Protein AF-A0A314Y6I7-F1 (afdb_monomer)

Solvent-accessible surface area (backbone atoms only — not comparable to full-atom values): 4441 Å² total; per-residue (Å²): 123,55,72,62,30,42,50,70,56,44,45,54,47,47,31,66,77,49,72,60,42,44,43,78,74,49,70,46,47,100,53,100,52,76,39,25,41,31,30,39,32,28,45,59,45,96,80,76,51,74,89,81,38,66,69,48,81,48,68,54,72,54,83,51,102,77,49,75,70,80,71,75,119

Organism: NCBI:txid2094558

Mean predicted aligned error: 9.9 Å

Secondary structure (DSSP, 8-state):
----EEHHHHHHHHHHHHTT-EEEEEEE-SSSSSEESEEEEEE--TT--GGGPPEEEEE-----TT-GGGG--

Sequence (73 aa):
MAQEMCFDCLHRRIQSDFSEKLVFVYGLSDSAFPFGSTAVVQLCNSSGETASAPQFLLSYLPSHEQDCFTKYV

Structure (mmCIF, N/CA/C/O backbone):
data_AF-A0A314Y6I7-F1
#
_entry.id   AF-A0A314Y6I7-F1
#
loop_
_atom_site.group_PDB
_atom_site.id
_atom_site.type_symbol
_atom_site.label_atom_id
_atom_site.label_alt_id
_atom_site.label_comp_id
_atom_site.label_asym_id
_atom_site.label_entity_id
_atom_site.label_seq_id
_atom_site.pdbx_PDB_ins_code
_atom_site.Cartn_x
_atom_site.Cartn_y
_atom_site.Cartn_z
_atom_site.occupancy
_atom_site.B_iso_or_equiv
_atom_site.auth_seq_id
_atom_site.auth_comp_id
_atom_site.auth_asym_id
_atom_site.auth_atom_id
_atom_site.pdbx_PDB_model_num
ATOM 1 N N . MET A 1 1 ? 16.933 -11.246 3.933 1.00 45.69 1 MET A N 1
ATOM 2 C CA . MET A 1 1 ? 16.595 -10.185 2.960 1.00 45.69 1 MET A CA 1
ATOM 3 C C . MET A 1 1 ? 15.083 -10.060 2.974 1.00 45.69 1 MET A C 1
ATOM 5 O O . MET A 1 1 ? 14.436 -11.099 2.906 1.00 45.69 1 MET A O 1
ATOM 9 N N . ALA A 1 2 ? 14.528 -8.862 3.187 1.00 57.38 2 ALA A N 1
ATOM 10 C CA . ALA A 1 2 ? 13.080 -8.659 3.105 1.00 57.38 2 ALA A CA 1
ATOM 11 C C . ALA A 1 2 ? 12.590 -9.148 1.735 1.00 57.38 2 ALA A C 1
ATOM 13 O O . ALA A 1 2 ? 13.292 -8.958 0.744 1.00 57.38 2 ALA A O 1
ATOM 14 N N . GLN A 1 3 ? 11.441 -9.821 1.677 1.00 67.56 3 GLN A N 1
ATOM 15 C CA . GLN A 1 3 ? 10.890 -10.256 0.399 1.00 67.56 3 GLN A CA 1
ATOM 16 C C . GLN A 1 3 ? 10.377 -9.012 -0.331 1.00 67.56 3 GLN A C 1
ATOM 18 O O . GLN A 1 3 ? 9.270 -8.541 -0.077 1.00 67.56 3 GLN A O 1
ATOM 23 N N . GLU A 1 4 ? 11.231 -8.434 -1.173 1.00 70.81 4 GLU A N 1
ATOM 24 C CA . GLU A 1 4 ? 10.877 -7.290 -2.001 1.00 70.81 4 GLU A CA 1
ATOM 25 C C . GLU A 1 4 ? 9.777 -7.717 -2.970 1.00 70.81 4 GLU A C 1
ATOM 27 O O . GLU A 1 4 ? 9.873 -8.738 -3.653 1.00 70.81 4 GLU A O 1
ATOM 32 N N . MET A 1 5 ? 8.692 -6.955 -2.986 1.00 77.00 5 MET A N 1
ATOM 33 C CA . MET A 1 5 ? 7.523 -7.238 -3.804 1.00 77.00 5 MET A CA 1
ATOM 34 C C . MET A 1 5 ? 7.185 -6.009 -4.631 1.00 77.00 5 MET A C 1
ATOM 36 O O . MET A 1 5 ? 7.572 -4.887 -4.306 1.00 77.00 5 MET A O 1
ATOM 40 N N . CYS A 1 6 ? 6.502 -6.233 -5.749 1.00 85.19 6 CYS A N 1
ATOM 41 C CA . CYS A 1 6 ? 6.087 -5.146 -6.620 1.00 85.19 6 CYS A CA 1
ATOM 42 C C . CYS A 1 6 ? 5.180 -4.170 -5.856 1.00 85.19 6 CYS A C 1
ATOM 44 O O . CYS A 1 6 ? 4.446 -4.602 -4.967 1.00 85.19 6 CYS A O 1
ATOM 46 N N . PHE A 1 7 ? 5.184 -2.876 -6.180 1.00 84.06 7 PHE A N 1
ATOM 47 C CA . PHE A 1 7 ? 4.323 -1.927 -5.461 1.00 84.06 7 PHE A CA 1
ATOM 48 C C . PHE A 1 7 ? 2.827 -2.263 -5.556 1.00 84.06 7 PHE A C 1
ATOM 50 O O . PHE A 1 7 ? 2.118 -2.103 -4.567 1.00 84.06 7 PHE A O 1
ATOM 57 N N . ASP A 1 8 ? 2.354 -2.834 -6.668 1.00 84.81 8 ASP A N 1
ATOM 58 C CA . ASP A 1 8 ? 0.988 -3.370 -6.766 1.00 84.81 8 ASP A CA 1
ATOM 59 C C . ASP A 1 8 ? 0.736 -4.535 -5.798 1.00 84.81 8 ASP A C 1
ATOM 61 O O . ASP A 1 8 ? -0.319 -4.632 -5.171 1.00 84.81 8 ASP A O 1
ATOM 65 N N . CYS A 1 9 ? 1.720 -5.422 -5.656 1.00 85.44 9 CYS A N 1
ATOM 66 C CA . CYS A 1 9 ? 1.688 -6.565 -4.753 1.00 85.44 9 CYS A CA 1
ATOM 67 C C . CYS A 1 9 ? 1.651 -6.080 -3.297 1.00 85.44 9 CYS A C 1
ATOM 69 O O . CYS A 1 9 ? 0.853 -6.563 -2.496 1.00 85.44 9 CYS A O 1
ATOM 71 N N . LEU A 1 10 ? 2.492 -5.090 -2.985 1.00 85.56 10 LEU A N 1
ATOM 72 C CA . LEU A 1 10 ? 2.584 -4.439 -1.686 1.00 85.56 10 LEU A CA 1
ATOM 73 C C . LEU A 1 10 ? 1.269 -3.737 -1.340 1.00 85.56 10 LEU A C 1
ATOM 75 O O . LEU A 1 10 ? 0.739 -3.938 -0.253 1.00 85.56 10 LEU A O 1
ATOM 79 N N . HIS A 1 11 ? 0.690 -2.994 -2.283 1.00 86.44 11 HIS A N 1
ATOM 80 C CA . HIS A 1 11 ? -0.597 -2.330 -2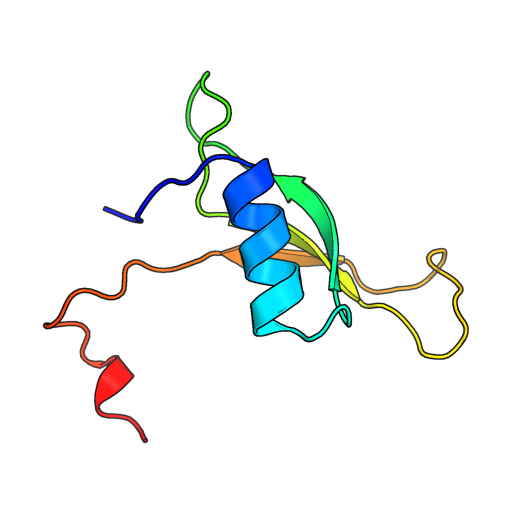.105 1.00 86.44 11 HIS A CA 1
ATOM 81 C C . HIS A 1 11 ? -1.721 -3.333 -1.809 1.00 86.44 11 HIS A C 1
ATOM 83 O O . HIS A 1 11 ? -2.424 -3.182 -0.810 1.00 86.44 11 HIS A O 1
ATOM 89 N N . ARG A 1 12 ? -1.855 -4.396 -2.616 1.00 86.69 12 ARG A N 1
ATOM 90 C CA . ARG A 1 12 ? -2.864 -5.448 -2.386 1.00 86.69 12 ARG A CA 1
ATOM 91 C C . ARG A 1 12 ? -2.679 -6.140 -1.041 1.00 86.69 12 ARG A C 1
ATOM 93 O O . ARG A 1 12 ? -3.660 -6.428 -0.361 1.00 86.69 12 ARG A O 1
ATOM 100 N N . ARG A 1 13 ? -1.430 -6.394 -0.646 1.00 84.81 13 ARG A N 1
ATOM 101 C CA . ARG A 1 13 ? -1.114 -7.001 0.647 1.00 84.81 13 ARG A CA 1
ATOM 102 C C . ARG A 1 13 ? -1.539 -6.100 1.804 1.00 84.81 13 ARG A C 1
ATOM 104 O O . ARG A 1 13 ? -2.216 -6.578 2.702 1.00 84.81 13 ARG A O 1
ATOM 111 N N . ILE A 1 14 ? -1.238 -4.804 1.736 1.00 85.88 14 ILE A N 1
ATOM 112 C CA . ILE A 1 14 ? -1.646 -3.817 2.748 1.00 85.88 14 ILE A CA 1
ATOM 113 C C . ILE A 1 14 ? -3.171 -3.745 2.856 1.00 85.88 14 ILE A C 1
ATOM 115 O O . ILE A 1 14 ? -3.715 -3.763 3.958 1.00 85.88 14 ILE A O 1
ATOM 119 N N . GLN A 1 15 ? -3.875 -3.711 1.723 1.00 85.94 15 GLN A N 1
ATOM 120 C CA . GLN A 1 15 ? -5.338 -3.723 1.723 1.00 85.94 15 GLN A CA 1
ATOM 121 C C . GLN A 1 15 ? -5.898 -4.993 2.375 1.00 85.94 15 GLN A C 1
ATOM 123 O O . GLN A 1 15 ? -6.830 -4.901 3.174 1.00 85.94 15 GLN A O 1
ATOM 128 N N . SER A 1 16 ? -5.300 -6.152 2.081 1.00 85.06 16 SER A N 1
ATOM 129 C CA . SER A 1 16 ? -5.698 -7.441 2.653 1.00 85.06 16 SER A CA 1
ATOM 130 C C . SER A 1 16 ? -5.392 -7.550 4.151 1.00 85.06 16 SER A C 1
ATOM 132 O O . SER A 1 16 ? -6.243 -8.019 4.901 1.00 85.06 16 SER A O 1
ATOM 134 N N . ASP A 1 17 ? -4.209 -7.122 4.599 1.00 85.19 17 ASP A N 1
ATOM 135 C CA . ASP A 1 17 ? -3.778 -7.218 6.003 1.00 85.19 17 ASP A CA 1
ATOM 136 C C . ASP A 1 17 ? -4.565 -6.258 6.910 1.00 85.19 17 ASP A C 1
ATOM 138 O O . ASP A 1 17 ? -4.856 -6.577 8.063 1.00 85.19 17 ASP A O 1
ATOM 142 N N . PHE A 1 18 ? -4.937 -5.081 6.393 1.00 83.75 18 PHE A N 1
ATOM 143 C CA . PHE A 1 18 ? -5.571 -4.019 7.180 1.00 83.75 18 PHE A CA 1
ATOM 144 C C . PHE A 1 18 ? -7.046 -3.781 6.840 1.00 83.75 18 PHE A C 1
ATOM 146 O O . PHE A 1 18 ? -7.637 -2.835 7.364 1.00 83.75 18 PHE A O 1
ATOM 153 N N . SER A 1 19 ? -7.668 -4.635 6.018 1.00 81.12 19 SER A N 1
ATOM 154 C CA . SER A 1 19 ? -9.090 -4.546 5.647 1.00 81.12 19 SER A CA 1
ATOM 155 C C . SER A 1 19 ? -9.476 -3.144 5.150 1.00 81.12 19 SER A C 1
ATOM 157 O O . SER A 1 19 ? -10.441 -2.556 5.637 1.00 81.12 19 SER A O 1
ATOM 159 N N . GLU A 1 20 ? -8.672 -2.582 4.241 1.00 77.12 20 GLU A N 1
ATOM 160 C CA . GLU A 1 20 ? -8.865 -1.242 3.642 1.00 77.12 20 GLU A CA 1
ATOM 161 C C . GLU A 1 20 ? -8.812 -0.057 4.626 1.00 77.12 20 GLU A C 1
ATOM 163 O O . GLU A 1 20 ? -9.036 1.090 4.246 1.00 77.12 20 GLU A O 1
ATOM 168 N N . LYS A 1 21 ? -8.438 -0.282 5.892 1.00 81.56 21 LYS A N 1
ATOM 169 C CA . LYS A 1 21 ? -8.266 0.802 6.876 1.00 81.56 21 LYS A CA 1
ATOM 170 C C . LYS A 1 21 ? -7.052 1.682 6.587 1.00 81.56 21 LYS A C 1
ATOM 172 O O . LYS A 1 21 ? -6.919 2.739 7.197 1.00 81.56 21 LYS A O 1
ATOM 177 N N . LEU A 1 22 ? -6.161 1.246 5.700 1.00 85.50 22 LEU A N 1
ATOM 178 C CA . LEU A 1 22 ? -4.967 1.974 5.292 1.00 85.50 22 LEU A CA 1
ATOM 179 C C . LEU A 1 22 ? -5.020 2.276 3.795 1.00 85.50 22 LEU A C 1
ATOM 181 O O . LEU A 1 22 ? -5.217 1.376 2.980 1.00 85.50 22 LEU A O 1
ATOM 185 N N . VAL A 1 23 ? -4.794 3.539 3.445 1.00 85.56 23 VAL A N 1
ATOM 186 C CA . VAL A 1 23 ? -4.597 3.997 2.069 1.00 85.56 23 VAL A CA 1
ATOM 187 C C . VAL A 1 23 ? -3.117 3.912 1.740 1.00 85.56 23 VAL A C 1
ATOM 189 O O . VAL A 1 23 ? -2.284 4.481 2.447 1.00 85.56 23 VAL A O 1
ATOM 192 N N . PHE A 1 24 ? -2.783 3.228 0.652 1.00 85.56 24 PHE A N 1
ATOM 193 C CA . PHE A 1 24 ? -1.437 3.260 0.097 1.00 85.56 24 PHE A CA 1
ATOM 194 C C . PHE A 1 24 ? -1.180 4.618 -0.563 1.00 85.56 24 PHE A C 1
ATOM 196 O O . PHE A 1 24 ? -1.926 5.017 -1.456 1.00 85.56 24 PHE A O 1
ATOM 203 N N . VAL A 1 25 ? -0.129 5.319 -0.131 1.00 86.69 25 VAL A N 1
ATOM 204 C CA . VAL A 1 25 ? 0.252 6.618 -0.703 1.00 86.69 25 VAL A CA 1
ATOM 205 C C . VAL A 1 25 ? 1.347 6.420 -1.749 1.00 86.69 25 VAL A C 1
ATOM 207 O O . VAL A 1 25 ? 1.155 6.746 -2.918 1.00 86.69 25 VAL A O 1
ATOM 210 N N . TYR A 1 26 ? 2.486 5.854 -1.345 1.00 85.94 26 TYR A N 1
ATOM 211 C CA . TYR A 1 26 ? 3.571 5.468 -2.248 1.00 85.94 26 TYR A CA 1
ATOM 212 C C . TYR A 1 26 ? 4.475 4.411 -1.613 1.00 85.94 26 TYR A C 1
ATOM 214 O O . TYR A 1 26 ? 4.628 4.335 -0.392 1.00 85.94 26 TYR A O 1
ATOM 222 N N . GLY A 1 27 ? 5.090 3.592 -2.462 1.00 84.44 27 GLY A N 1
ATOM 223 C CA . GLY A 1 27 ? 6.082 2.605 -2.058 1.00 84.44 27 GLY A CA 1
ATOM 224 C C . GLY A 1 27 ? 7.472 3.226 -1.966 1.00 84.44 27 GLY A C 1
ATOM 225 O O . GLY A 1 27 ? 7.813 4.121 -2.738 1.00 84.44 27 GLY A O 1
ATOM 226 N N . LEU A 1 28 ? 8.275 2.739 -1.026 1.00 83.50 28 LEU A N 1
ATOM 227 C CA . LEU A 1 28 ? 9.694 3.047 -0.929 1.00 83.50 28 LEU A CA 1
ATOM 228 C C . LEU A 1 28 ? 10.495 1.866 -1.470 1.00 83.50 28 LEU A C 1
ATOM 230 O O . LEU A 1 28 ? 10.253 0.715 -1.102 1.00 83.50 28 LEU A O 1
ATOM 234 N N . SER A 1 29 ? 11.447 2.175 -2.344 1.00 82.38 29 SER A N 1
ATOM 235 C CA . SER A 1 29 ? 12.449 1.229 -2.818 1.00 82.38 29 SER A CA 1
ATOM 236 C C . SER A 1 29 ? 13.832 1.788 -2.537 1.00 82.38 29 SER A C 1
ATOM 238 O O . SER A 1 29 ? 14.089 2.964 -2.794 1.00 82.38 29 SER A O 1
ATOM 240 N N . ASP A 1 30 ? 14.719 0.922 -2.061 1.00 75.25 30 ASP A N 1
ATOM 241 C CA . ASP A 1 30 ? 16.150 1.203 -1.954 1.00 75.25 30 ASP A CA 1
ATOM 242 C C . ASP A 1 30 ? 16.878 0.962 -3.295 1.00 75.25 30 ASP A C 1
ATOM 244 O O . ASP A 1 30 ? 18.090 1.150 -3.405 1.00 75.25 30 ASP A O 1
ATOM 248 N N . SER A 1 31 ? 16.145 0.542 -4.334 1.00 73.50 31 SER A N 1
ATOM 249 C CA . SER A 1 31 ? 16.657 0.214 -5.664 1.00 73.50 31 SER A CA 1
ATOM 250 C C . SER A 1 31 ? 16.005 1.069 -6.759 1.00 73.50 31 SER A C 1
ATOM 252 O O . SER A 1 31 ? 14.976 1.707 -6.559 1.00 73.50 31 SER A O 1
ATOM 254 N N . ALA A 1 32 ? 16.584 1.054 -7.964 1.00 73.81 32 ALA A N 1
ATOM 255 C CA . ALA A 1 32 ? 15.990 1.702 -9.139 1.00 73.81 32 ALA A CA 1
ATOM 256 C C . ALA A 1 32 ? 14.756 0.959 -9.693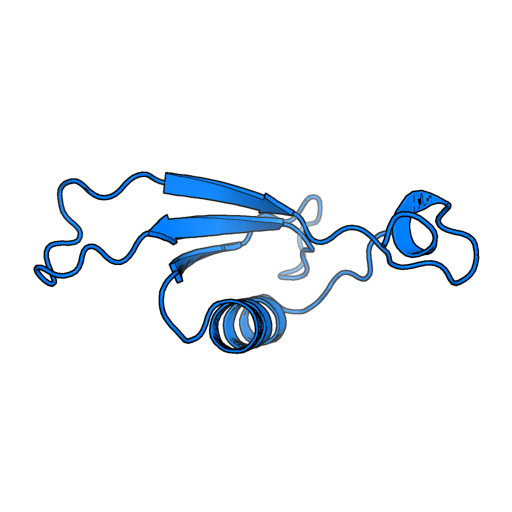 1.00 73.81 32 ALA A C 1
ATOM 258 O O . ALA A 1 32 ? 14.128 1.425 -10.644 1.00 73.81 32 ALA A O 1
ATOM 259 N N . PHE A 1 33 ? 14.428 -0.210 -9.140 1.00 70.31 33 PHE A N 1
ATOM 260 C CA . PHE A 1 33 ? 13.296 -1.016 -9.570 1.00 70.31 33 PHE A CA 1
ATOM 261 C C . PHE A 1 33 ? 12.069 -0.754 -8.686 1.00 70.31 33 PHE A C 1
ATOM 263 O O . PHE A 1 33 ? 12.218 -0.450 -7.505 1.00 70.31 33 PHE A O 1
ATOM 270 N N . PRO A 1 34 ? 10.840 -0.917 -9.210 1.00 73.12 34 PRO A N 1
ATOM 271 C CA . PRO A 1 34 ? 9.599 -0.712 -8.457 1.00 73.12 34 PRO A CA 1
ATOM 272 C C . PRO A 1 34 ? 9.293 -1.893 -7.514 1.00 73.12 34 PRO A C 1
ATOM 274 O O . PRO A 1 34 ? 8.172 -2.410 -7.476 1.00 73.12 34 PRO A O 1
ATOM 277 N N . PHE A 1 35 ? 10.308 -2.349 -6.782 1.00 77.56 35 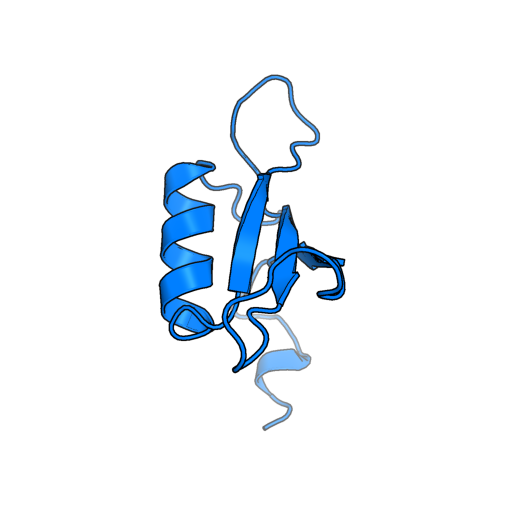PHE A N 1
ATOM 278 C CA . PHE A 1 35 ? 10.217 -3.396 -5.776 1.00 77.56 35 PHE A CA 1
ATOM 279 C C . PHE A 1 35 ? 10.566 -2.809 -4.420 1.00 77.56 35 PHE A C 1
ATOM 281 O O . PHE A 1 35 ? 11.554 -2.096 -4.277 1.00 77.56 35 PHE A O 1
ATOM 288 N N . GLY A 1 36 ? 9.749 -3.106 -3.422 1.00 82.19 36 GLY A N 1
ATOM 289 C CA . GLY A 1 36 ? 9.982 -2.631 -2.073 1.00 82.19 36 GLY A CA 1
ATOM 290 C C . GLY A 1 36 ? 9.243 -3.477 -1.059 1.00 82.19 36 GLY A C 1
ATOM 291 O O . GLY A 1 36 ? 8.286 -4.187 -1.368 1.00 82.19 36 GLY A O 1
ATOM 292 N N . SER A 1 37 ? 9.717 -3.409 0.175 1.00 82.25 37 SER A N 1
ATOM 293 C CA . SER A 1 37 ? 9.051 -3.986 1.344 1.00 82.25 37 SER A CA 1
ATOM 294 C C . SER A 1 37 ? 8.408 -2.913 2.222 1.00 82.25 37 SER A C 1
ATOM 296 O O . SER A 1 37 ? 7.686 -3.237 3.160 1.00 82.25 37 SER A O 1
ATOM 298 N N . THR A 1 38 ? 8.645 -1.638 1.908 1.00 85.56 38 THR A N 1
ATOM 299 C CA . THR A 1 38 ? 8.207 -0.500 2.708 1.00 85.56 38 THR A CA 1
ATOM 300 C C . THR A 1 38 ? 7.276 0.390 1.900 1.00 85.56 38 THR A C 1
ATOM 302 O O . THR A 1 38 ? 7.538 0.676 0.734 1.00 85.56 38 THR A O 1
ATOM 305 N N . ALA A 1 39 ? 6.194 0.849 2.517 1.00 89.31 39 ALA A N 1
ATOM 306 C CA . ALA A 1 39 ? 5.281 1.821 1.934 1.00 89.31 39 ALA A CA 1
ATOM 307 C C . ALA A 1 39 ? 4.914 2.899 2.945 1.00 89.31 39 ALA A C 1
ATOM 309 O O . ALA A 1 39 ? 4.813 2.643 4.144 1.00 89.31 39 ALA A O 1
ATOM 310 N N . VAL A 1 40 ? 4.664 4.102 2.440 1.00 89.00 40 VAL A N 1
ATOM 311 C CA . VAL A 1 40 ? 3.960 5.130 3.196 1.00 89.00 40 VAL A CA 1
ATOM 312 C C . VAL A 1 40 ? 2.474 4.868 3.058 1.00 89.00 40 VAL A C 1
ATOM 314 O O . VAL A 1 40 ? 1.924 4.802 1.954 1.00 89.00 40 VAL A O 1
ATOM 317 N N . VAL A 1 41 ? 1.836 4.704 4.208 1.00 88.88 41 VAL A N 1
ATOM 318 C CA . VAL A 1 41 ? 0.408 4.449 4.320 1.00 88.88 41 VAL A CA 1
ATOM 319 C C . VAL A 1 41 ? -0.237 5.531 5.160 1.00 88.88 41 VAL A C 1
ATOM 321 O O . VAL A 1 41 ? 0.385 6.131 6.039 1.00 88.88 41 VAL A O 1
ATOM 324 N N . GLN A 1 42 ? -1.504 5.775 4.877 1.00 88.50 42 GLN A N 1
ATOM 325 C CA . GLN A 1 42 ? -2.310 6.751 5.577 1.00 88.50 42 GLN A CA 1
ATOM 326 C C . GLN A 1 42 ? -3.520 6.065 6.201 1.00 88.50 42 GLN A C 1
ATOM 328 O O . GLN A 1 42 ? -4.169 5.243 5.560 1.00 88.50 42 GLN A O 1
ATOM 333 N N . LEU A 1 43 ? -3.840 6.402 7.449 1.00 83.94 43 LEU A N 1
ATOM 334 C CA . LEU A 1 43 ? -5.019 5.851 8.113 1.00 83.94 43 LEU A CA 1
ATOM 335 C C . LEU A 1 43 ? -6.308 6.383 7.465 1.00 83.94 43 LEU A C 1
ATOM 337 O O . LEU A 1 43 ? -6.467 7.586 7.296 1.00 83.94 43 LEU A O 1
ATOM 341 N N . CYS A 1 44 ? -7.261 5.513 7.137 1.00 75.94 44 CYS A N 1
ATOM 342 C CA . CYS A 1 44 ? -8.614 5.942 6.797 1.00 75.94 44 CYS A CA 1
ATOM 343 C C . CYS A 1 44 ? -9.337 6.356 8.081 1.00 75.94 44 CYS A C 1
ATOM 345 O O . CYS A 1 44 ? -9.674 5.509 8.910 1.00 75.94 44 CYS A O 1
ATOM 347 N N . ASN A 1 45 ? -9.611 7.649 8.252 1.00 67.81 45 ASN A N 1
ATOM 348 C CA . ASN A 1 45 ? -10.525 8.087 9.301 1.00 67.81 45 ASN A CA 1
ATOM 349 C C . ASN A 1 45 ? -11.962 7.706 8.916 1.00 67.81 45 ASN A C 1
ATOM 351 O O . ASN A 1 45 ? -12.362 7.848 7.762 1.00 67.81 45 ASN A O 1
ATOM 355 N N . SER A 1 46 ? -12.764 7.297 9.905 1.00 61.69 46 SER A N 1
ATOM 356 C CA . SER A 1 46 ? -14.186 6.929 9.755 1.00 61.69 46 SER A CA 1
ATOM 357 C C . SER A 1 46 ? -15.061 8.006 9.087 1.00 61.69 46 SER A C 1
ATOM 359 O O . SER A 1 46 ? -16.205 7.728 8.741 1.00 61.69 46 SER A O 1
ATOM 361 N N . SER A 1 47 ? -14.550 9.229 8.933 1.00 61.66 47 SER A N 1
ATOM 362 C CA . SER A 1 47 ? -15.238 10.362 8.312 1.00 61.66 47 SER A CA 1
ATOM 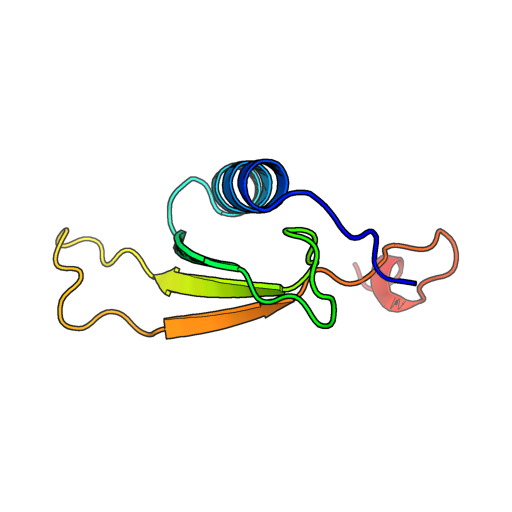363 C C . SER A 1 47 ? -14.963 10.496 6.804 1.00 61.66 47 SER A C 1
ATOM 365 O O . SER A 1 47 ? -15.515 11.383 6.167 1.00 61.66 47 SER A O 1
ATOM 367 N N . GLY A 1 48 ? -14.118 9.645 6.205 1.00 57.56 48 GLY A N 1
ATOM 368 C CA . GLY A 1 48 ? -13.798 9.712 4.768 1.00 57.56 48 GLY A CA 1
ATOM 369 C C . GLY A 1 48 ? -12.902 10.893 4.366 1.00 57.56 48 GLY A C 1
ATOM 370 O O . GLY A 1 48 ? -12.612 11.077 3.187 1.00 57.56 48 GLY A O 1
ATOM 37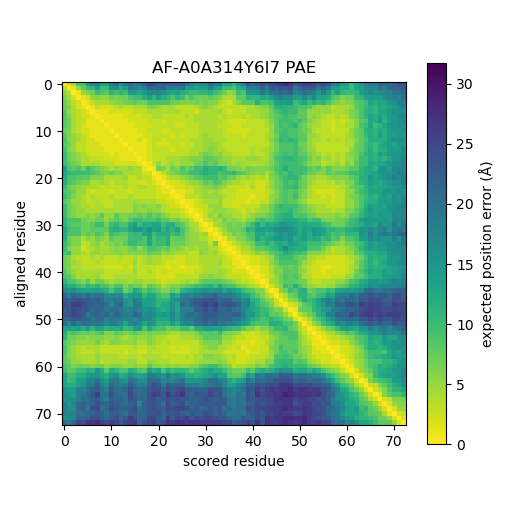1 N N . GLU A 1 49 ? -12.434 11.685 5.332 1.00 57.28 49 GLU A N 1
ATOM 372 C CA . GLU A 1 49 ? -11.579 12.849 5.102 1.00 57.28 49 GLU A CA 1
ATOM 373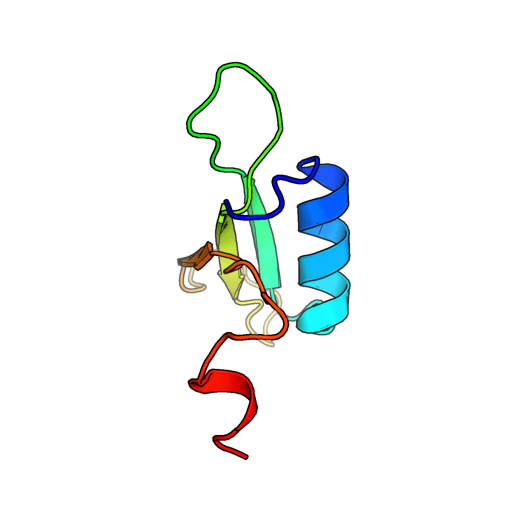 C C . GLU A 1 49 ? -10.104 12.452 5.245 1.00 57.28 49 GLU A C 1
ATOM 375 O O . GLU A 1 49 ? -9.576 12.242 6.338 1.00 57.28 49 GLU A O 1
ATOM 380 N N . THR A 1 50 ? -9.418 12.365 4.107 1.00 57.84 50 THR A N 1
ATOM 381 C CA . THR A 1 50 ? -7.971 12.123 3.984 1.00 57.84 50 THR A CA 1
ATOM 382 C C . THR A 1 50 ? -7.119 13.357 4.306 1.00 57.84 50 THR A C 1
ATOM 384 O O . THR A 1 50 ? -5.896 13.285 4.274 1.00 57.84 50 THR A O 1
ATOM 387 N N . ALA A 1 51 ? -7.715 14.503 4.647 1.00 57.66 51 ALA A N 1
ATOM 388 C CA . ALA A 1 51 ? -6.976 15.755 4.833 1.00 57.66 51 ALA A CA 1
ATOM 389 C C . ALA A 1 51 ? -6.224 15.868 6.181 1.00 57.66 51 ALA A C 1
ATOM 391 O O . ALA A 1 51 ? -5.311 16.680 6.294 1.00 57.66 51 ALA A O 1
ATOM 392 N N . SER A 1 52 ? -6.574 15.066 7.198 1.00 63.19 52 SER A N 1
ATOM 393 C CA . SER A 1 52 ? -5.949 15.113 8.539 1.00 63.19 52 SER A CA 1
ATOM 394 C C . SER A 1 52 ? -5.657 13.722 9.114 1.00 63.19 52 SER A C 1
ATOM 396 O O . SER A 1 52 ? -5.644 13.504 10.324 1.00 63.19 52 SER A O 1
ATOM 398 N N . ALA A 1 53 ? -5.478 12.734 8.240 1.00 72.19 53 ALA A N 1
ATOM 399 C CA . ALA A 1 53 ? -5.206 11.377 8.685 1.00 72.19 53 ALA A CA 1
ATO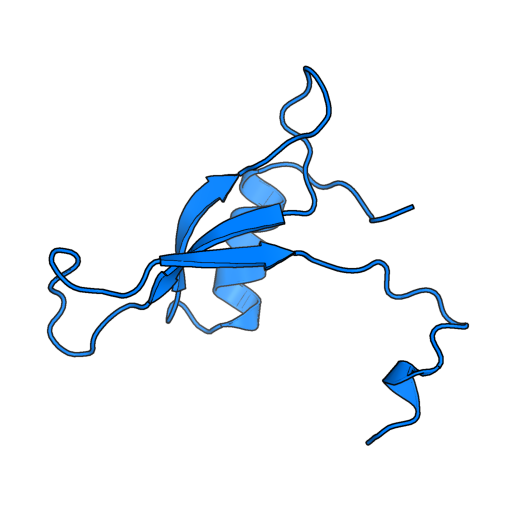M 400 C C . ALA A 1 53 ? -3.691 11.148 8.834 1.00 72.19 53 ALA A C 1
ATOM 402 O O . ALA A 1 53 ? -2.930 11.554 7.951 1.00 72.19 53 ALA A O 1
ATOM 403 N N . PRO A 1 54 ? -3.236 10.510 9.927 1.00 81.31 54 PRO A N 1
ATOM 404 C CA . PRO A 1 54 ? -1.818 10.291 10.171 1.00 81.31 54 PRO A CA 1
ATOM 405 C C . PRO A 1 54 ? -1.214 9.398 9.084 1.00 81.31 54 PRO A C 1
ATOM 407 O O . PRO A 1 54 ? -1.777 8.359 8.725 1.00 81.31 54 PRO A O 1
ATOM 410 N N . GLN A 1 55 ? -0.057 9.821 8.578 1.00 88.69 55 GLN A N 1
ATOM 411 C CA . GLN A 1 55 ? 0.772 9.053 7.658 1.00 88.69 55 GLN A CA 1
ATOM 412 C C . GLN A 1 55 ? 1.915 8.414 8.433 1.00 88.69 55 GLN A C 1
ATOM 414 O O . GLN A 1 55 ? 2.523 9.050 9.296 1.00 88.69 55 GLN A O 1
ATOM 419 N N . PHE A 1 56 ? 2.211 7.159 8.128 1.00 88.38 56 PHE A N 1
ATOM 420 C CA . PHE A 1 56 ? 3.306 6.440 8.760 1.00 88.38 56 PHE A CA 1
ATOM 421 C C . PHE A 1 56 ? 3.954 5.458 7.789 1.00 88.38 56 PHE A C 1
ATOM 423 O O . PHE A 1 56 ? 3.413 5.124 6.732 1.00 88.38 56 PHE A O 1
ATOM 430 N N . LEU A 1 57 ? 5.157 5.029 8.156 1.00 89.31 57 LEU A N 1
ATOM 431 C CA . LEU A 1 57 ? 5.931 4.057 7.406 1.00 89.31 57 LEU A CA 1
ATOM 432 C C . LEU A 1 57 ? 5.486 2.649 7.809 1.00 89.31 57 LEU A C 1
ATOM 434 O O . LEU A 1 57 ? 5.532 2.298 8.988 1.00 89.31 57 LEU A O 1
ATOM 438 N N . LEU A 1 58 ? 5.083 1.843 6.837 1.00 86.75 58 LEU A N 1
ATOM 439 C CA . LEU A 1 58 ? 4.788 0.432 7.025 1.00 86.75 58 LEU A CA 1
ATOM 440 C C . LEU A 1 58 ? 5.861 -0.390 6.314 1.00 86.75 58 LEU A C 1
ATOM 442 O O . LEU A 1 58 ? 5.920 -0.396 5.085 1.00 86.75 58 LEU A O 1
ATOM 446 N N . SER A 1 59 ? 6.696 -1.082 7.087 1.00 85.88 59 SER A N 1
ATOM 447 C CA . SER A 1 59 ? 7.741 -1.973 6.575 1.00 85.88 59 SER A CA 1
ATOM 448 C C . SER A 1 59 ? 7.386 -3.428 6.842 1.00 85.88 59 SER A C 1
ATOM 450 O O . SER A 1 59 ? 7.201 -3.835 7.989 1.00 85.88 59 SER A O 1
ATOM 452 N N . TYR A 1 60 ? 7.343 -4.229 5.782 1.00 79.81 60 TYR A N 1
ATOM 453 C CA . TYR A 1 60 ? 7.216 -5.675 5.874 1.00 79.81 60 TYR A CA 1
ATOM 454 C C . TYR A 1 60 ? 8.578 -6.295 6.153 1.00 79.81 60 TYR A C 1
ATOM 456 O O . TYR A 1 60 ? 9.486 -6.273 5.320 1.00 79.81 60 TYR A O 1
ATOM 464 N N . LEU A 1 61 ? 8.707 -6.881 7.337 1.00 74.31 61 LEU A N 1
ATOM 465 C CA . LEU A 1 61 ? 9.888 -7.642 7.704 1.00 74.31 61 LEU A CA 1
ATOM 466 C C . LEU A 1 61 ? 9.826 -9.039 7.069 1.00 74.31 61 LEU A C 1
ATOM 468 O O . LEU A 1 61 ? 8.735 -9.601 6.926 1.00 74.31 61 LEU A O 1
ATOM 472 N N . PRO A 1 62 ? 10.973 -9.613 6.664 1.00 67.25 62 PRO A N 1
ATOM 473 C CA . PRO A 1 62 ? 11.009 -11.004 6.24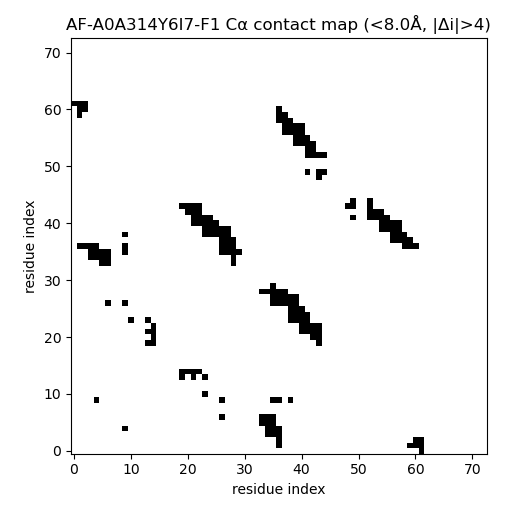5 1.00 67.25 62 PRO A CA 1
ATOM 474 C C . PRO A 1 62 ? 10.544 -11.873 7.411 1.00 67.25 62 PRO A C 1
ATOM 476 O O . PRO A 1 62 ? 11.105 -11.800 8.495 1.00 67.25 62 PRO A O 1
ATOM 479 N N . SER A 1 63 ? 9.530 -12.699 7.186 1.00 60.53 63 SER A N 1
ATOM 480 C CA . SER A 1 63 ? 9.219 -13.806 8.079 1.00 60.53 63 SER A CA 1
ATOM 481 C C . SER A 1 63 ? 10.126 -14.968 7.687 1.00 60.53 63 SER A C 1
ATOM 483 O O . SER A 1 63 ? 9.764 -15.766 6.820 1.00 60.53 63 SER A O 1
ATOM 485 N N . HIS A 1 64 ? 11.338 -15.041 8.236 1.00 56.78 64 HIS A N 1
ATOM 486 C CA . HIS A 1 64 ? 12.105 -16.275 8.131 1.00 56.78 64 HIS A CA 1
ATOM 487 C C . HIS A 1 64 ? 11.501 -17.288 9.112 1.00 56.78 64 HIS A C 1
ATOM 489 O O . HIS A 1 64 ? 11.110 -16.920 10.216 1.00 56.78 64 HIS A O 1
ATOM 495 N N . GLU A 1 65 ? 11.480 -18.580 8.781 1.00 55.91 65 GLU A N 1
ATOM 496 C CA . GLU A 1 65 ? 11.030 -19.648 9.702 1.00 55.91 65 GLU A CA 1
ATOM 497 C C . GLU A 1 65 ? 11.859 -19.725 11.013 1.00 55.91 65 GLU A C 1
ATOM 499 O O . GLU A 1 65 ? 11.565 -20.522 11.899 1.00 55.91 65 GLU A O 1
ATOM 504 N N . GLN A 1 66 ? 12.895 -18.885 11.153 1.00 54.06 66 GLN A N 1
ATOM 505 C CA . GLN A 1 66 ? 13.756 -18.742 12.335 1.00 54.06 66 GLN A CA 1
ATOM 506 C C . GLN A 1 66 ? 13.552 -17.408 13.084 1.00 54.06 66 GLN A C 1
ATOM 508 O O . GLN A 1 66 ? 14.276 -17.143 14.043 1.00 54.06 66 GLN A O 1
ATOM 513 N N . ASP A 1 67 ? 12.623 -16.543 12.667 1.00 53.88 67 ASP A N 1
ATOM 514 C CA . ASP A 1 67 ? 12.409 -15.259 13.339 1.00 53.88 67 ASP A CA 1
ATOM 515 C C . ASP A 1 67 ? 11.749 -15.468 14.713 1.00 53.88 67 ASP A C 1
ATOM 517 O O . ASP A 1 67 ? 10.595 -15.875 14.837 1.00 53.88 67 ASP A O 1
ATOM 521 N N . CYS A 1 68 ? 12.501 -15.165 15.777 1.00 56.47 68 CYS A N 1
ATOM 522 C CA . CYS A 1 68 ? 12.112 -15.309 17.189 1.00 56.47 68 CYS A CA 1
ATOM 523 C C . CYS A 1 68 ? 10.770 -14.654 17.571 1.00 56.47 68 CYS A C 1
ATOM 525 O O . CYS A 1 68 ? 10.223 -14.972 18.626 1.00 56.47 68 CYS A O 1
ATOM 527 N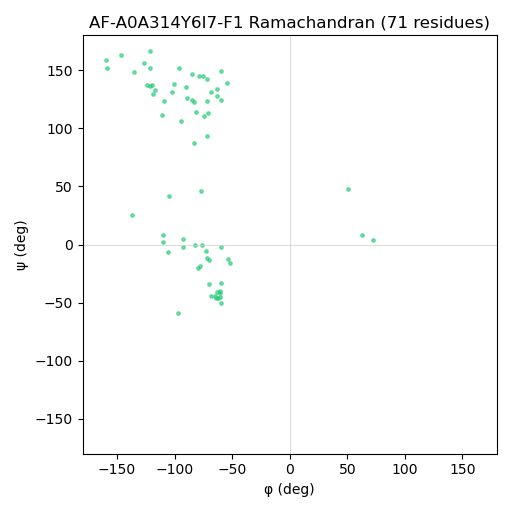 N . PHE A 1 69 ? 10.229 -13.754 16.747 1.00 54.56 69 PHE A N 1
ATOM 528 C CA . PHE A 1 69 ? 8.984 -13.040 17.030 1.00 54.56 69 PHE A CA 1
ATOM 529 C C . PHE A 1 69 ? 7.718 -13.856 16.753 1.00 54.56 69 PHE A C 1
ATOM 531 O O . PHE A 1 69 ? 6.684 -13.566 17.349 1.00 54.56 69 PHE A O 1
ATOM 538 N N . THR A 1 70 ? 7.775 -14.916 15.937 1.00 50.59 70 THR A N 1
ATOM 539 C CA . THR A 1 70 ? 6.604 -15.792 15.718 1.00 50.59 70 THR A CA 1
ATOM 540 C C . THR A 1 70 ? 6.287 -16.670 16.934 1.00 50.59 70 THR A C 1
ATOM 542 O O . THR A 1 70 ? 5.221 -17.272 16.993 1.00 50.59 70 THR A O 1
ATOM 545 N N . LYS A 1 71 ? 7.195 -16.740 17.920 1.00 49.84 71 LYS A N 1
ATOM 546 C CA . LYS A 1 71 ? 7.000 -17.458 19.192 1.00 49.84 71 LYS A CA 1
ATOM 547 C C . LYS A 1 71 ? 6.439 -16.587 20.321 1.00 49.84 71 LYS A C 1
ATOM 549 O O . LYS A 1 71 ? 6.359 -17.061 21.449 1.00 49.84 71 LYS A O 1
ATOM 554 N N . TYR A 1 72 ? 6.097 -15.328 20.046 1.00 49.81 72 TYR A N 1
ATOM 555 C CA . TYR A 1 72 ? 5.603 -14.385 21.053 1.00 49.81 72 TYR A CA 1
ATOM 556 C C . TYR A 1 72 ? 4.088 -14.152 20.945 1.00 49.81 72 TYR A C 1
ATOM 558 O O . TYR A 1 72 ? 3.619 -13.017 21.038 1.00 49.81 72 TYR A O 1
ATOM 566 N N . VAL A 1 73 ? 3.332 -15.231 20.720 1.00 46.91 73 VAL A N 1
ATOM 567 C CA . VAL A 1 73 ? 1.869 -15.268 20.862 1.00 46.91 73 VAL A CA 1
ATOM 568 C C . VAL A 1 73 ? 1.494 -16.465 21.719 1.00 46.91 73 VAL A C 1
ATOM 570 O O . VAL A 1 73 ? 1.994 -17.570 21.410 1.00 46.91 73 VAL A O 1
#

Radius of gyration: 13.74 Å; Cα contacts (8 Å, |Δi|>4): 103; chains: 1; bounding box: 32×35×31 Å

pLDDT: mean 74.57, std 13.11, range [45.69, 89.31]

Nearest PDB structures (foldseek):
  8s9i-assembly1_A  TM=3.564E-01  e=2.887E+00  Tequatrovirus
  6m9y-assembly1_C  TM=3.313E-01  e=3.701E+00  Branchiostoma floridae
  7ovu-assembly1_A  TM=3.663E-01  e=6.083E+00  Arabidopsis thaliana
  3vyx-assembly1_A  TM=3.706E-01  e=8.829E+00  Homo sapiens

Foldseek 3Di:
DFPWDAFVVLQVVCCVVVVNQKDFDAADDPDPDRTFQKTWIWGCDPVNDSPDTDIDIDGGGDPDVPPPVVVVD